Protein AF-A0A6J8F3Q8-F1 (afdb_monomer_lite)

pLDDT: mean 89.49, std 11.8, range [34.0, 97.38]

InterPro domains:
  IPR006149 EB domain [PF01683] (35-77)

Foldseek 3Di:
DEFFDFDDFQVVYDPQWTQDPRTTAHPAQWHDPPPDTDGADEFFAFADFQSSHHDQFTQDPRTTAHPLQFHCPVPDTDGADEFQDFADAQRRHRPQWGCDPRGTHHDLQWADPVPHTDGADEFQDFDDAQRSHPAQFTQDPRTGHHDPQWDDPPHHTDHDPDDDPPPDD

Sequence (169 aa):
MTANDTCTNSNECGVKLLCGEGVCQCPDNLFWNGNNCILKKNAGHSCKSSIECAENLKCRESSCQCPESDYWDNSKCSTRKSINDACIREGDCEPTLYCARNVCQCASSDYWTGLTCSTKKNENSFCNSSLECRATLQCRNNRCACCEQDFWNGILCDKSKDCVDRNKG

Secondary structure (DSSP, 8-state):
--TT-B-SSTTSSPTT-EEETTEEEPPTTEEE-SSSEEEPBPTT-B-SSGGGB-TT-EEETTEEE--TTEEE-SSSEEEPB-TT-B-SSGGGB-TT-EEETTEEE--TTEEE-SSSEEEPBPTT-B-SSGGGB-TT-EEETTEEEPPTT-EE-SSSEEPPS--------

Radius of gyration: 27.42 Å; chains: 1; bounding box: 57×29×80 Å

Organism: Mytilus coruscus (NCBI:txid42192)

Structure (mmCIF, N/CA/C/O backbone):
data_AF-A0A6J8F3Q8-F1
#
_entry.id   AF-A0A6J8F3Q8-F1
#
loop_
_atom_site.group_PDB
_atom_site.id
_atom_site.type_symbol
_atom_site.label_atom_id
_atom_site.label_alt_id
_atom_site.label_comp_id
_atom_site.label_asym_id
_atom_site.label_entity_id
_atom_site.label_seq_id
_atom_site.pdbx_PDB_ins_code
_atom_site.Cartn_x
_atom_site.Cartn_y
_atom_site.Cartn_z
_atom_site.occupancy
_atom_site.B_iso_or_equiv
_atom_site.auth_seq_id
_atom_site.auth_comp_id
_atom_site.auth_asym_id
_atom_site.auth_atom_id
_atom_site.pdbx_PDB_model_num
ATOM 1 N N . MET A 1 1 ? -25.855 7.680 35.696 1.00 84.56 1 MET A N 1
ATOM 2 C CA . MET A 1 1 ? -24.849 8.352 34.853 1.00 84.56 1 MET A CA 1
ATOM 3 C C . MET A 1 1 ? -24.995 7.887 33.414 1.00 84.56 1 MET A C 1
ATOM 5 O O . MET A 1 1 ? -25.408 6.752 33.186 1.00 84.56 1 MET A O 1
ATOM 9 N N . THR A 1 2 ? -24.731 8.765 32.457 1.00 88.12 2 THR A N 1
ATOM 10 C CA . THR A 1 2 ? -24.707 8.476 31.019 1.00 88.12 2 THR A CA 1
ATOM 11 C C . THR A 1 2 ? -23.288 8.191 30.533 1.00 88.12 2 THR A C 1
ATOM 13 O O . THR A 1 2 ? -22.338 8.206 31.312 1.00 88.12 2 THR A O 1
ATOM 16 N N . ALA A 1 3 ? -23.138 7.879 29.246 1.00 88.31 3 ALA A N 1
ATOM 17 C CA . ALA A 1 3 ? -21.817 7.736 28.650 1.00 88.31 3 ALA A CA 1
ATOM 18 C C . ALA A 1 3 ? -21.007 9.039 28.797 1.00 88.31 3 ALA A C 1
ATOM 20 O O . ALA A 1 3 ? -21.559 10.126 28.634 1.00 88.31 3 ALA A O 1
ATOM 21 N N . ASN A 1 4 ? -19.703 8.902 29.045 1.00 90.50 4 ASN A N 1
ATOM 22 C CA . ASN A 1 4 ? -18.715 9.954 29.321 1.00 90.50 4 ASN A CA 1
ATOM 23 C C . ASN A 1 4 ? -18.821 10.657 30.686 1.00 90.50 4 ASN A C 1
ATOM 25 O O . ASN A 1 4 ? -17.994 11.523 30.971 1.00 90.50 4 ASN A O 1
ATOM 29 N N . ASP A 1 5 ? -19.770 10.284 31.546 1.00 93.56 5 ASP A N 1
ATOM 30 C CA . ASP A 1 5 ? -19.775 10.748 32.936 1.00 93.56 5 ASP A CA 1
ATOM 31 C C . ASP A 1 5 ? -18.594 10.125 33.699 1.00 93.56 5 ASP A C 1
ATOM 33 O O . ASP A 1 5 ? -18.258 8.957 33.487 1.00 93.56 5 ASP A O 1
ATOM 37 N N . THR A 1 6 ? -17.977 10.883 34.607 1.00 96.00 6 THR A N 1
ATOM 38 C CA . THR A 1 6 ? -16.929 10.370 35.501 1.00 96.00 6 THR A CA 1
ATOM 39 C C . THR A 1 6 ? -17.492 9.300 36.435 1.00 96.00 6 THR A C 1
ATOM 41 O O . THR A 1 6 ? -18.577 9.471 36.988 1.00 96.00 6 THR A O 1
ATOM 44 N N . CYS A 1 7 ? -16.737 8.227 36.653 1.00 96.00 7 CYS A N 1
ATOM 45 C CA . CYS A 1 7 ? -17.116 7.126 37.534 1.00 96.00 7 CYS A CA 1
ATOM 46 C C . CYS A 1 7 ? -15.906 6.559 38.282 1.00 96.00 7 CYS A C 1
ATOM 48 O O . CYS A 1 7 ? -14.759 6.704 37.855 1.00 96.00 7 CYS A O 1
ATOM 50 N N . THR A 1 8 ? -16.175 5.863 39.385 1.00 95.31 8 THR A N 1
ATOM 51 C CA . THR A 1 8 ? -15.167 5.058 40.100 1.00 95.31 8 THR A CA 1
ATOM 52 C C . THR A 1 8 ? -15.429 3.558 40.009 1.00 95.31 8 THR A C 1
ATOM 54 O O . THR A 1 8 ? -14.506 2.755 40.141 1.00 95.31 8 THR A O 1
ATOM 57 N N . ASN A 1 9 ? -16.678 3.164 39.751 1.00 93.31 9 ASN A N 1
ATOM 58 C CA . ASN A 1 9 ? -17.079 1.776 39.555 1.00 93.31 9 ASN A CA 1
ATOM 59 C C . ASN A 1 9 ? -18.211 1.666 38.521 1.00 93.31 9 ASN A C 1
ATOM 61 O O . ASN A 1 9 ? -18.949 2.617 38.271 1.00 93.31 9 ASN A O 1
ATOM 65 N N . SER A 1 10 ? -18.376 0.482 37.927 1.00 91.06 10 SER A N 1
ATOM 66 C CA . SER A 1 10 ? -19.381 0.251 36.877 1.00 91.06 10 SER A CA 1
ATOM 67 C C . SER A 1 10 ? -20.833 0.292 37.364 1.00 91.06 10 SER A C 1
ATOM 69 O O . SER A 1 10 ? -21.727 0.416 36.534 1.00 91.06 10 SER A O 1
ATOM 71 N N . ASN A 1 11 ? -21.092 0.210 38.675 1.00 91.94 11 ASN A N 1
ATOM 72 C CA . ASN A 1 11 ? -22.455 0.254 39.219 1.00 91.94 11 ASN A CA 1
ATOM 73 C C . ASN A 1 11 ? -23.039 1.678 39.208 1.00 91.94 11 ASN A C 1
ATOM 75 O O . ASN A 1 11 ? -24.254 1.844 39.278 1.00 91.94 11 ASN A O 1
ATOM 79 N N . GLU A 1 12 ? -22.185 2.701 39.118 1.00 93.06 12 GLU A N 1
ATOM 80 C CA . GLU A 1 12 ? -22.578 4.109 38.963 1.00 93.06 12 GLU A CA 1
ATOM 81 C C . GLU A 1 12 ? -23.080 4.421 37.540 1.00 93.06 12 GLU A C 1
ATOM 83 O O . GLU A 1 12 ? -23.889 5.336 37.322 1.00 93.06 12 GLU A O 1
ATOM 88 N N . CYS A 1 13 ? -22.613 3.639 36.565 1.00 92.50 13 CYS A N 1
ATOM 89 C CA . CYS A 1 13 ? -22.916 3.815 35.157 1.00 92.50 13 CYS A CA 1
ATOM 90 C C . CYS A 1 13 ? -24.320 3.317 34.796 1.00 92.50 13 CYS A C 1
ATOM 92 O O . CYS A 1 13 ? -24.870 2.395 35.396 1.00 92.50 13 CYS A O 1
ATOM 94 N N . GLY A 1 14 ? -24.922 3.949 33.786 1.00 87.81 14 GLY A N 1
ATOM 95 C CA . GLY A 1 14 ? -26.208 3.526 33.243 1.00 87.81 14 GLY A CA 1
ATOM 96 C C . GLY A 1 14 ? -26.176 2.096 32.694 1.00 87.81 14 GLY A C 1
ATOM 97 O O . GLY A 1 14 ? -25.125 1.521 32.420 1.00 87.81 14 GLY A O 1
ATOM 98 N N . VAL A 1 15 ? -27.358 1.514 32.502 1.00 84.38 15 VAL A N 1
ATOM 99 C CA . VAL A 1 15 ? -27.522 0.139 32.012 1.00 84.38 15 VAL A CA 1
ATOM 100 C C . VAL A 1 15 ? -26.734 -0.077 30.708 1.00 84.38 15 VAL A C 1
ATOM 102 O O . VAL A 1 15 ? -26.894 0.686 29.759 1.00 84.38 15 VAL A O 1
ATOM 105 N N . LYS A 1 16 ? -25.927 -1.151 30.654 1.00 86.38 16 LYS A N 1
ATOM 106 C CA . LYS A 1 16 ? -25.023 -1.523 29.538 1.00 86.38 16 LYS A CA 1
ATOM 107 C C . LYS A 1 16 ? -23.793 -0.620 29.343 1.00 86.38 16 LYS A C 1
ATOM 109 O O . LYS A 1 16 ? -23.153 -0.716 28.299 1.00 86.38 16 LYS A O 1
ATOM 114 N N . LEU A 1 17 ? -23.442 0.207 30.325 1.00 93.38 17 LEU A N 1
ATOM 115 C CA . LEU A 1 17 ? -22.163 0.916 30.385 1.00 93.38 17 LEU A CA 1
ATOM 116 C C . LEU A 1 17 ? -21.258 0.286 31.451 1.00 93.38 17 LEU A C 1
ATOM 118 O O . LEU A 1 17 ? -21.734 -0.321 32.408 1.00 93.38 17 LEU A O 1
ATOM 122 N N . LEU A 1 18 ? -19.950 0.436 31.274 1.00 95.00 18 LEU A N 1
ATOM 123 C CA . LEU A 1 18 ? -18.913 0.006 32.205 1.00 95.00 18 LEU A CA 1
ATOM 124 C C . LEU A 1 18 ? -18.043 1.207 32.564 1.00 95.00 18 LEU A C 1
ATOM 126 O O . LEU A 1 18 ? -17.806 2.074 31.725 1.00 95.00 18 LEU A O 1
ATOM 130 N N . CYS A 1 19 ? -17.550 1.248 33.797 1.00 94.75 19 CYS A N 1
ATOM 131 C CA . CYS A 1 19 ? -16.567 2.245 34.186 1.00 94.75 19 CYS A CA 1
ATOM 132 C C . CYS A 1 19 ? -15.186 1.798 33.706 1.00 94.75 19 CYS A C 1
ATOM 134 O O . CYS A 1 19 ? -14.675 0.775 34.165 1.00 94.75 19 CYS A O 1
ATOM 136 N N . GLY A 1 20 ? -14.584 2.545 32.786 1.00 91.69 20 GLY A N 1
ATOM 137 C CA . GLY A 1 20 ? -13.213 2.309 32.345 1.00 91.69 20 GLY A CA 1
ATOM 138 C C . GLY A 1 20 ? -12.490 3.628 32.125 1.00 91.69 20 GLY A C 1
ATOM 139 O O . GLY A 1 20 ? -13.097 4.616 31.732 1.00 91.69 20 GLY A O 1
ATOM 140 N N . GLU A 1 21 ? -11.206 3.662 32.482 1.00 91.50 21 GLU A N 1
ATOM 141 C CA . GLU A 1 21 ? -10.395 4.892 32.483 1.00 91.50 21 GLU A CA 1
ATOM 142 C C . GLU A 1 21 ? -11.030 6.057 33.278 1.00 91.50 21 GLU A C 1
ATOM 144 O O . GLU A 1 21 ? -10.781 7.227 33.008 1.00 91.50 21 GLU A O 1
ATOM 149 N N . GLY A 1 22 ? -11.854 5.740 34.287 1.00 93.88 22 GLY A N 1
ATOM 150 C CA . GLY A 1 22 ? -12.538 6.728 35.129 1.00 93.88 22 GLY A CA 1
ATOM 151 C C . GLY A 1 22 ? -13.780 7.366 34.500 1.00 93.88 22 GLY A C 1
ATOM 152 O O . GLY A 1 22 ? -14.306 8.332 35.054 1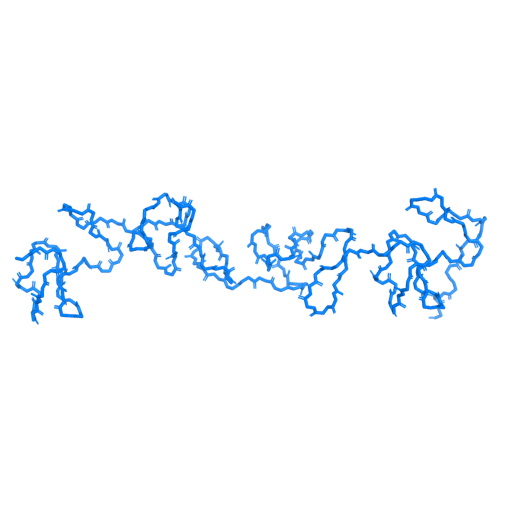.00 93.88 22 GLY A O 1
ATOM 153 N N . VAL A 1 23 ? -14.266 6.848 33.367 1.00 94.75 23 VAL A N 1
ATOM 154 C CA . VAL A 1 23 ? -15.490 7.318 32.702 1.00 94.75 23 VAL A CA 1
ATOM 155 C C . VAL A 1 23 ? -16.419 6.166 32.318 1.00 94.75 23 VAL A C 1
ATOM 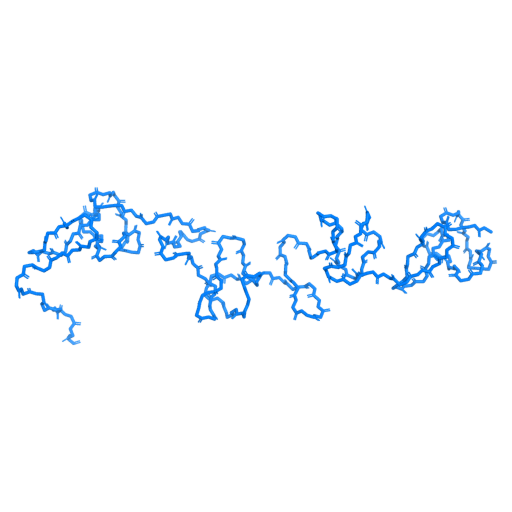157 O O . VAL A 1 23 ? -15.990 5.048 32.025 1.00 94.75 23 VAL A O 1
ATOM 160 N N . CYS A 1 24 ? -17.725 6.426 32.325 1.00 95.00 24 CYS A N 1
ATOM 161 C CA . CYS A 1 24 ? -18.724 5.464 31.879 1.00 95.00 24 CYS A CA 1
ATOM 162 C C . CYS A 1 24 ? -18.665 5.323 30.357 1.00 95.00 24 CYS A C 1
ATOM 164 O O . CYS A 1 24 ? -18.989 6.256 29.623 1.00 95.00 24 CYS A O 1
ATOM 166 N N . GLN A 1 25 ? -18.308 4.143 29.870 1.00 93.69 25 GLN A N 1
ATOM 167 C CA . GLN A 1 25 ? -18.154 3.860 28.448 1.00 93.69 25 GLN A CA 1
ATOM 168 C C . GLN A 1 25 ? -18.840 2.557 28.050 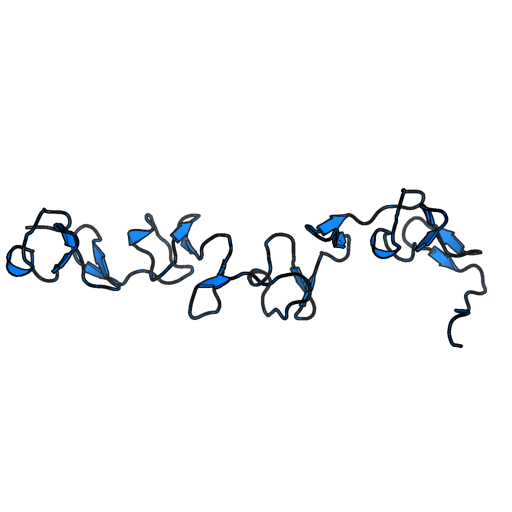1.00 93.69 25 GLN A C 1
ATOM 170 O O . GLN A 1 25 ? -19.211 1.730 28.884 1.00 93.69 25 GLN A O 1
ATOM 175 N N . CYS A 1 26 ? -19.060 2.385 26.750 1.00 94.06 26 CYS A N 1
ATOM 176 C CA . CYS A 1 26 ? -19.581 1.126 26.243 1.00 94.06 26 CYS A CA 1
ATOM 177 C C . CYS A 1 26 ? -18.550 0.000 26.430 1.00 94.06 26 CYS A C 1
ATOM 179 O O . CYS A 1 26 ? -17.351 0.272 26.363 1.00 94.06 26 CYS A O 1
ATOM 181 N N . PRO A 1 27 ? -19.000 -1.253 26.627 1.00 91.69 27 PRO A N 1
ATOM 182 C CA . PRO A 1 27 ? -18.120 -2.414 26.596 1.00 91.69 27 PRO A CA 1
ATOM 183 C C . PRO A 1 27 ? -17.327 -2.509 25.289 1.00 91.69 27 PRO A C 1
ATOM 185 O O . PRO A 1 27 ? -17.696 -1.905 24.276 1.00 91.69 27 PRO A O 1
ATOM 188 N N . ASP A 1 28 ? -16.281 -3.333 25.297 1.00 87.44 28 ASP A N 1
ATOM 189 C CA . ASP A 1 28 ? -15.463 -3.593 24.114 1.00 87.44 28 ASP A CA 1
ATOM 190 C C . ASP A 1 28 ? -16.322 -4.000 22.907 1.00 87.44 28 ASP A C 1
ATOM 192 O O . ASP A 1 28 ? -17.378 -4.625 23.033 1.00 87.44 28 ASP A O 1
ATOM 196 N N . ASN A 1 29 ? -15.876 -3.611 21.711 1.00 88.88 29 ASN A N 1
ATOM 197 C CA . ASN A 1 29 ? -16.593 -3.777 20.438 1.00 88.88 29 ASN A CA 1
ATOM 198 C C . ASN A 1 29 ? -17.915 -3.003 20.283 1.00 88.88 29 ASN A C 1
ATOM 200 O O . ASN A 1 29 ? -18.529 -3.063 19.214 1.00 88.88 29 ASN A O 1
ATOM 204 N N . LEU A 1 30 ? -18.326 -2.213 21.279 1.00 93.50 30 LEU A N 1
ATOM 205 C CA . LEU A 1 30 ? -19.470 -1.307 21.192 1.00 93.50 30 LEU A CA 1
ATOM 206 C C . LEU A 1 30 ? -19.021 0.162 21.236 1.00 93.50 30 LEU A C 1
ATOM 208 O O . LEU A 1 30 ? -17.959 0.500 21.755 1.00 93.50 30 LEU A O 1
ATOM 212 N N . PHE A 1 31 ? -19.844 1.056 20.698 1.00 93.00 31 PHE A N 1
ATOM 213 C CA . PHE A 1 31 ? -19.684 2.500 20.831 1.00 93.00 31 PHE A CA 1
ATOM 214 C C . PHE A 1 31 ? -21.016 3.165 21.172 1.00 93.00 31 PHE A C 1
ATOM 216 O O . PHE A 1 31 ? -22.093 2.650 20.860 1.00 93.00 31 PHE A O 1
ATOM 223 N N . TRP A 1 32 ? -20.939 4.327 21.814 1.00 92.62 32 TRP A N 1
ATOM 224 C CA . TRP A 1 32 ? -22.112 5.110 22.178 1.00 92.62 32 TRP A CA 1
ATOM 225 C C . TRP A 1 32 ? -22.602 5.935 20.986 1.00 92.62 32 TRP A C 1
ATOM 227 O O . TRP A 1 32 ? -21.878 6.796 20.489 1.00 92.62 32 TRP A O 1
ATOM 237 N N . ASN A 1 33 ? -23.841 5.713 20.540 1.00 90.44 33 ASN A N 1
ATOM 238 C CA . ASN A 1 33 ? -24.423 6.468 19.423 1.00 90.44 33 ASN A CA 1
ATOM 239 C C . ASN A 1 33 ? -25.239 7.706 19.844 1.00 90.44 33 ASN A C 1
ATOM 241 O O . ASN A 1 33 ? -25.917 8.295 19.004 1.00 90.44 33 ASN A O 1
ATOM 245 N N . GLY A 1 34 ? -25.222 8.067 21.130 1.00 88.56 34 GLY A N 1
ATOM 246 C CA . GLY A 1 34 ? -26.076 9.110 21.707 1.00 88.56 34 GLY A CA 1
ATOM 247 C C . GLY A 1 34 ? -27.285 8.576 22.480 1.00 88.56 34 GLY A C 1
ATOM 248 O O . GLY A 1 34 ? -27.843 9.313 23.284 1.00 88.56 34 GLY A O 1
ATOM 249 N N . ASN A 1 35 ? -27.668 7.311 22.273 1.00 89.69 35 ASN A N 1
ATOM 250 C CA . ASN A 1 35 ? -28.828 6.696 22.926 1.00 89.69 35 ASN A CA 1
ATOM 251 C C . ASN A 1 35 ? -28.509 5.330 23.554 1.00 89.69 35 ASN A C 1
ATOM 253 O O . ASN A 1 35 ? -28.925 5.047 24.671 1.00 89.69 35 ASN A O 1
ATOM 257 N N . ASN A 1 36 ? -27.761 4.476 22.845 1.00 91.12 36 ASN A N 1
ATOM 258 C CA . ASN A 1 36 ? -27.382 3.148 23.324 1.00 91.12 36 ASN A CA 1
ATOM 259 C C . ASN A 1 36 ? -25.963 2.777 22.871 1.00 91.12 36 ASN A C 1
ATOM 261 O O . ASN A 1 36 ? -25.442 3.315 21.890 1.00 91.12 36 ASN A O 1
ATOM 265 N N . CYS A 1 37 ? -25.381 1.776 23.531 1.00 93.75 37 CYS A N 1
ATOM 266 C CA . CYS A 1 37 ? -24.203 1.080 23.027 1.00 93.75 37 CYS A CA 1
ATOM 267 C C . CYS A 1 37 ? -24.579 0.182 21.845 1.00 93.75 37 CYS A C 1
ATOM 269 O O . CYS A 1 37 ? -25.417 -0.713 21.984 1.00 93.75 37 CYS A O 1
ATOM 271 N N . ILE A 1 38 ? -23.962 0.419 20.689 1.00 93.88 38 ILE A N 1
ATOM 272 C CA . ILE A 1 38 ? -24.169 -0.352 19.457 1.00 93.88 38 ILE A CA 1
ATOM 273 C C . ILE A 1 38 ? -22.837 -0.850 18.901 1.00 93.88 38 ILE A C 1
ATOM 275 O O . ILE A 1 38 ? -21.788 -0.319 19.248 1.00 93.88 38 ILE A O 1
ATOM 279 N N . LEU A 1 39 ? -22.873 -1.877 18.050 1.00 95.31 39 LEU A N 1
ATOM 280 C CA . LEU A 1 39 ? -21.664 -2.492 17.495 1.00 95.31 39 LEU A CA 1
ATOM 281 C C . LEU A 1 39 ? -20.813 -1.486 16.724 1.00 95.31 39 LEU A C 1
ATOM 283 O O . LEU A 1 39 ? -21.323 -0.736 15.889 1.00 95.31 39 LEU A O 1
ATOM 287 N N . LYS A 1 40 ? -19.504 -1.526 16.984 1.00 95.56 40 LYS A N 1
ATOM 288 C CA . LYS A 1 40 ? -18.507 -0.844 16.165 1.00 95.56 40 LYS A CA 1
ATOM 289 C C . LYS A 1 40 ? -18.559 -1.367 14.728 1.00 95.56 40 LYS A C 1
ATOM 291 O O . LYS A 1 40 ? -18.869 -2.524 14.452 1.00 95.56 40 LYS A O 1
ATOM 296 N N . LYS A 1 41 ? -18.289 -0.467 13.799 1.00 95.44 41 LYS A N 1
ATOM 297 C CA . LYS A 1 41 ? -18.428 -0.629 12.359 1.00 95.44 41 LYS A CA 1
ATOM 298 C C . LYS A 1 41 ? -17.159 -1.226 11.768 1.00 95.44 41 LYS A C 1
ATOM 300 O O . LYS A 1 41 ? -16.055 -0.811 12.110 1.00 95.44 41 LYS A O 1
ATOM 305 N N . ASN A 1 42 ? -17.333 -2.192 10.875 1.00 94.31 42 ASN A N 1
ATOM 306 C CA . ASN A 1 42 ? -16.227 -2.886 10.225 1.00 94.31 42 ASN A CA 1
ATOM 307 C C . ASN A 1 42 ? -15.633 -2.056 9.068 1.00 94.31 42 ASN A C 1
ATOM 309 O O . ASN A 1 42 ? -16.169 -1.002 8.712 1.00 94.31 42 ASN A O 1
ATOM 313 N N . ALA A 1 43 ? -14.531 -2.525 8.483 1.00 94.44 43 ALA A N 1
ATOM 314 C CA . ALA A 1 43 ? -13.871 -1.881 7.356 1.00 94.44 43 ALA A CA 1
ATOM 315 C C . ALA A 1 43 ? -14.849 -1.629 6.190 1.00 94.44 43 ALA A C 1
ATOM 317 O O . ALA A 1 43 ? -15.671 -2.478 5.851 1.00 94.44 43 ALA A O 1
ATOM 318 N N . GLY A 1 44 ? -14.777 -0.438 5.594 1.00 93.81 44 GLY A N 1
ATOM 319 C CA . GLY A 1 44 ? -15.643 0.006 4.497 1.00 93.81 44 GLY A CA 1
ATOM 320 C C . GLY A 1 44 ? -17.016 0.545 4.918 1.00 93.81 44 GLY A C 1
ATOM 321 O O . GLY A 1 44 ? -17.685 1.186 4.112 1.00 93.81 44 GLY A O 1
ATOM 322 N N . HIS A 1 45 ? -17.451 0.356 6.168 1.00 96.31 45 HIS A N 1
ATOM 323 C CA . HIS A 1 45 ? -18.720 0.923 6.639 1.00 96.31 45 HIS A CA 1
ATOM 324 C C . HIS A 1 45 ? -18.614 2.428 6.897 1.00 96.31 45 HIS A C 1
ATOM 326 O O . HIS A 1 45 ? -17.598 2.916 7.393 1.00 96.31 45 HIS A O 1
ATOM 332 N N . SER A 1 46 ? -19.696 3.163 6.629 1.00 97.00 46 SER A N 1
ATOM 333 C CA . SER A 1 46 ? -19.724 4.616 6.809 1.00 97.00 46 SER A CA 1
ATOM 334 C C . SER A 1 46 ? -19.638 5.035 8.276 1.00 97.00 46 SER A C 1
ATOM 336 O O . SER A 1 46 ? -20.350 4.492 9.121 1.00 97.00 46 SER A O 1
ATOM 338 N N . CYS A 1 47 ? -18.858 6.064 8.585 1.00 96.69 47 CYS A N 1
ATOM 339 C CA . CYS A 1 47 ? -18.638 6.575 9.941 1.00 96.69 47 CYS A CA 1
ATOM 340 C C . CYS A 1 47 ? -18.580 8.110 9.957 1.00 96.69 47 CYS A C 1
ATOM 342 O O . CYS A 1 47 ? -18.349 8.745 8.927 1.00 96.69 47 CYS A O 1
ATOM 344 N N . LYS A 1 48 ? -18.782 8.708 11.137 1.00 95.56 48 LYS A N 1
ATOM 345 C CA . LYS A 1 48 ? -18.552 10.141 11.394 1.00 95.56 48 LYS A CA 1
ATOM 346 C C . LYS A 1 48 ? -17.351 10.368 12.310 1.00 95.56 48 LYS A C 1
ATOM 348 O O . LYS A 1 48 ? -16.704 11.405 12.221 1.00 95.56 48 LYS A O 1
ATOM 353 N N . SER A 1 49 ? -17.052 9.409 13.183 1.00 94.06 49 SER A N 1
ATOM 354 C CA . SER A 1 49 ? -15.913 9.443 14.101 1.00 94.06 49 SER A CA 1
ATOM 355 C C . SER A 1 49 ? -15.208 8.091 14.180 1.00 94.06 49 SER A C 1
ATOM 357 O O . SER A 1 49 ? -15.817 7.040 13.991 1.00 94.06 49 SER A O 1
ATOM 359 N N . SER A 1 50 ? -13.910 8.111 14.501 1.00 93.88 50 SER A N 1
ATOM 360 C CA . SER A 1 50 ? -13.101 6.892 14.656 1.00 93.88 50 SER A CA 1
ATOM 361 C C . SER A 1 50 ? -13.551 6.009 15.823 1.00 93.88 50 SER A C 1
ATOM 363 O O . SER A 1 50 ? -13.266 4.819 15.804 1.00 93.88 50 SER A O 1
ATOM 365 N N . ILE A 1 51 ? -14.279 6.550 16.809 1.00 91.88 51 ILE A N 1
ATOM 366 C CA . ILE A 1 51 ? -14.850 5.746 17.905 1.00 91.88 51 ILE A CA 1
ATOM 367 C C . ILE A 1 51 ? -15.901 4.743 17.409 1.00 91.88 51 ILE A C 1
ATOM 369 O O . ILE A 1 51 ? -16.134 3.719 18.047 1.00 91.88 51 ILE A O 1
ATOM 373 N N . GLU A 1 52 ? -16.521 5.029 16.261 1.00 95.19 52 GLU A N 1
ATOM 374 C CA . GLU A 1 52 ? -17.513 4.152 15.648 1.00 95.19 52 GLU A CA 1
ATOM 375 C C . GLU A 1 52 ? -16.877 2.937 14.985 1.00 95.19 52 GLU A C 1
ATOM 377 O O . GLU A 1 52 ? -17.594 1.990 14.697 1.00 95.19 52 GLU A O 1
ATOM 382 N N . CYS A 1 53 ? -15.575 2.961 14.695 1.00 95.94 53 CYS A N 1
ATOM 383 C CA . CYS A 1 53 ? -14.902 1.926 13.925 1.00 95.94 53 CYS A CA 1
ATOM 384 C C . CYS A 1 53 ? -14.339 0.826 14.826 1.00 95.94 53 CYS A C 1
ATOM 386 O O . CYS A 1 53 ? -13.879 1.085 15.939 1.00 95.94 53 CYS A O 1
ATOM 388 N N . ALA A 1 54 ? -14.400 -0.412 14.339 1.00 93.81 54 ALA A N 1
ATOM 389 C CA . ALA A 1 54 ? -13.847 -1.574 15.018 1.00 93.81 54 ALA A CA 1
ATOM 390 C C . ALA A 1 54 ? -12.312 -1.514 15.064 1.00 93.81 54 ALA A C 1
ATOM 392 O O . ALA A 1 54 ? -11.687 -0.690 14.405 1.00 93.81 54 ALA A O 1
ATOM 393 N N . GLU A 1 55 ? -11.731 -2.370 15.896 1.00 85.44 55 GLU A N 1
ATOM 394 C CA . GLU A 1 55 ? -10.300 -2.527 16.179 1.00 85.44 55 GLU A CA 1
ATOM 395 C C . GLU A 1 55 ? -9.332 -1.997 15.104 1.00 85.44 55 GLU A C 1
ATOM 397 O O . GLU A 1 55 ? -9.354 -2.419 13.949 1.00 85.44 55 GLU A O 1
ATOM 402 N N . ASN A 1 56 ? -8.448 -1.081 15.517 1.00 88.56 56 ASN A N 1
ATOM 403 C CA . ASN A 1 56 ? -7.394 -0.446 14.711 1.00 88.56 56 ASN A CA 1
ATOM 404 C C . ASN A 1 56 ? -7.844 0.305 13.445 1.00 88.56 56 ASN A C 1
ATOM 406 O O . ASN A 1 56 ? -7.016 0.958 12.811 1.00 88.56 56 ASN A O 1
ATOM 410 N N . LEU A 1 57 ? -9.136 0.318 13.115 1.00 95.31 57 LEU A N 1
ATOM 411 C CA . LEU A 1 57 ? -9.680 1.150 12.049 1.00 95.31 57 LEU A CA 1
ATOM 412 C C . LEU A 1 57 ? -9.839 2.600 12.523 1.00 95.31 57 LEU A C 1
ATOM 414 O O . LEU A 1 57 ? -10.063 2.902 13.700 1.00 95.31 57 LEU A O 1
ATOM 418 N N . LYS A 1 58 ? -9.754 3.524 11.572 1.00 95.06 58 LYS A N 1
ATOM 419 C CA . LYS A 1 58 ? -10.006 4.953 11.754 1.00 95.06 58 LYS A CA 1
ATOM 420 C C . LYS A 1 58 ? -11.070 5.404 10.773 1.00 95.06 58 LYS A C 1
ATOM 422 O O . LYS A 1 58 ? -11.152 4.903 9.655 1.00 95.06 58 LYS A O 1
ATOM 427 N N . CYS A 1 59 ? -11.868 6.377 11.189 1.00 96.12 59 CYS A N 1
ATOM 428 C CA . CYS A 1 59 ? -12.820 6.996 10.288 1.00 96.12 59 CYS A CA 1
ATOM 429 C C . CYS A 1 59 ? -12.081 7.954 9.353 1.00 96.12 59 CYS A C 1
ATOM 431 O O . CYS A 1 59 ? -11.601 8.999 9.795 1.00 96.12 59 CYS A O 1
ATOM 433 N N . ARG A 1 60 ? -11.960 7.576 8.081 1.00 94.31 60 ARG A N 1
ATOM 434 C CA . ARG A 1 60 ? -11.280 8.327 7.022 1.00 94.31 60 ARG A CA 1
ATOM 435 C C . ARG A 1 60 ? -12.217 8.418 5.829 1.00 94.31 60 ARG A C 1
ATOM 437 O O . ARG A 1 60 ? -12.852 7.431 5.472 1.00 94.31 60 ARG A O 1
ATOM 444 N N . GLU A 1 61 ? -12.365 9.614 5.267 1.00 94.12 61 GLU A N 1
ATOM 445 C CA . GLU A 1 61 ? -13.262 9.839 4.119 1.00 94.12 61 GLU A CA 1
ATOM 446 C C . GLU A 1 61 ? -14.679 9.283 4.365 1.00 94.12 61 GLU A C 1
ATOM 448 O O . GLU A 1 61 ? -15.280 8.618 3.526 1.00 94.12 61 GLU A O 1
ATOM 453 N N . SER A 1 62 ? -15.190 9.492 5.583 1.00 96.00 62 SER A N 1
ATOM 454 C CA . SER A 1 62 ? -16.500 8.999 6.029 1.00 96.00 62 SER A CA 1
ATOM 455 C C . SER A 1 62 ? -16.676 7.474 6.005 1.00 96.00 62 SER A C 1
ATOM 457 O O . SER A 1 62 ? -17.811 7.002 6.045 1.00 96.00 62 SER A O 1
ATOM 459 N N . SER A 1 63 ? -15.593 6.693 6.001 1.00 96.62 63 SER A N 1
ATOM 460 C CA . SER A 1 63 ? -15.620 5.229 6.100 1.00 96.62 63 SER A CA 1
ATOM 461 C C . SER A 1 63 ? -14.560 4.695 7.069 1.00 96.62 63 SER A C 1
ATOM 463 O O . SER A 1 63 ? -13.525 5.317 7.299 1.00 96.62 63 SER A O 1
ATOM 465 N N . CYS A 1 64 ? -14.831 3.556 7.702 1.00 96.94 64 CYS A N 1
ATOM 466 C CA . CYS A 1 64 ? -13.859 2.904 8.571 1.00 96.94 64 CYS A CA 1
ATOM 467 C C . CYS A 1 64 ? -12.776 2.249 7.713 1.00 96.94 64 CYS A C 1
ATOM 469 O O . CYS A 1 64 ? -13.058 1.323 6.955 1.00 96.94 64 CYS A O 1
ATOM 471 N N . GLN A 1 65 ? -11.544 2.729 7.827 1.00 95.56 65 GLN A N 1
ATOM 472 C CA . GLN A 1 65 ? -10.407 2.277 7.031 1.00 95.56 65 GLN A CA 1
ATOM 473 C C . GLN A 1 65 ? -9.209 1.989 7.930 1.00 95.56 65 GLN A C 1
ATOM 475 O O . GLN A 1 65 ? -9.116 2.502 9.048 1.00 95.56 65 GLN A O 1
ATOM 480 N N . CYS A 1 66 ? -8.274 1.185 7.435 1.00 94.56 66 CYS A N 1
ATOM 481 C CA . CYS A 1 66 ? -7.002 0.997 8.117 1.00 94.56 66 CYS A CA 1
ATOM 482 C C . CYS A 1 66 ? -6.186 2.300 8.168 1.00 94.56 66 CYS A C 1
ATOM 484 O O . CYS A 1 66 ? -6.431 3.228 7.387 1.00 94.56 66 CYS A O 1
ATOM 486 N N . PRO A 1 67 ? -5.221 2.399 9.097 1.00 91.81 67 PRO A N 1
ATOM 487 C CA . PRO A 1 67 ? -4.201 3.437 9.052 1.00 91.81 67 PRO A CA 1
ATOM 488 C C . PRO A 1 67 ? -3.489 3.459 7.693 1.00 91.81 67 PRO A C 1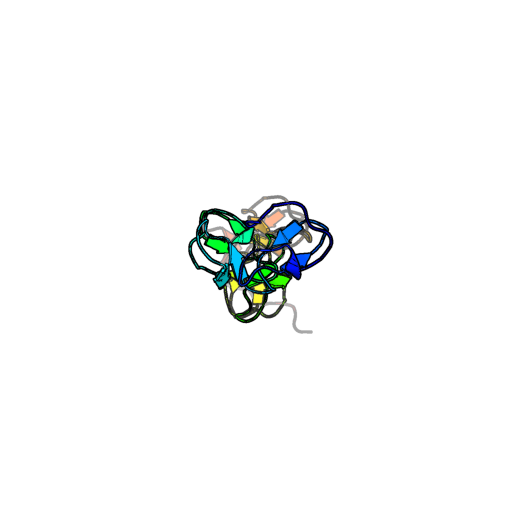
ATOM 490 O O . PRO A 1 67 ? -3.498 2.479 6.958 1.00 91.81 67 PRO A O 1
ATOM 493 N N . GLU A 1 68 ? -2.850 4.579 7.362 1.00 87.88 68 GLU A N 1
ATOM 494 C CA . GLU A 1 68 ? -2.243 4.791 6.039 1.00 87.88 68 GLU A CA 1
ATOM 495 C C . GLU A 1 68 ? -1.176 3.750 5.683 1.00 87.88 68 GLU A C 1
ATOM 497 O O . GLU A 1 68 ? -1.109 3.298 4.542 1.00 87.88 68 GLU A O 1
ATOM 502 N N . SER A 1 69 ? -0.391 3.334 6.678 1.00 90.12 69 SER A N 1
ATOM 503 C CA . SER A 1 69 ? 0.658 2.317 6.558 1.00 90.12 69 SER A CA 1
ATOM 504 C C . SER A 1 69 ? 0.130 0.905 6.313 1.00 90.12 69 SER A C 1
ATOM 506 O O . SER A 1 69 ? 0.914 0.005 6.015 1.00 90.12 69 SER A O 1
ATOM 508 N N . ASP A 1 70 ? -1.179 0.701 6.448 1.00 94.44 70 ASP A N 1
ATOM 509 C CA . ASP A 1 70 ? -1.796 -0.611 6.528 1.00 94.44 70 ASP A CA 1
ATOM 510 C C . ASP A 1 70 ? -2.879 -0.777 5.453 1.00 94.44 70 ASP A C 1
ATOM 512 O O . ASP A 1 70 ? -3.408 0.178 4.871 1.00 94.44 70 ASP A O 1
ATOM 516 N N . TYR A 1 71 ? -3.232 -2.030 5.201 1.00 92.81 71 TYR A N 1
ATOM 517 C CA . TYR A 1 71 ? -4.338 -2.438 4.350 1.00 92.81 71 TYR A CA 1
ATOM 518 C C . TYR A 1 71 ? -5.231 -3.437 5.084 1.00 92.81 71 TYR A C 1
ATOM 520 O O . TYR A 1 71 ? -4.822 -4.087 6.047 1.00 92.81 71 TYR A O 1
ATOM 528 N N . TRP A 1 72 ? -6.476 -3.553 4.628 1.00 92.50 72 TRP A N 1
ATOM 529 C CA . TRP A 1 72 ? -7.422 -4.516 5.178 1.00 92.50 72 TRP A CA 1
ATOM 530 C C . TRP A 1 72 ? -7.230 -5.893 4.532 1.00 92.50 72 TRP A C 1
ATOM 532 O O . TRP A 1 72 ? -7.500 -6.068 3.342 1.00 92.50 72 TRP A O 1
ATOM 542 N N . ASP A 1 73 ? -6.822 -6.891 5.320 1.00 90.50 73 ASP A N 1
ATOM 543 C CA . ASP A 1 73 ? -6.565 -8.257 4.834 1.00 90.50 73 ASP A CA 1
ATOM 544 C C . ASP A 1 73 ? -7.804 -9.182 4.838 1.00 90.50 73 ASP A C 1
ATOM 546 O O . ASP A 1 73 ? -7.695 -10.376 4.560 1.00 90.50 73 ASP A O 1
ATOM 550 N N . ASN A 1 74 ? -8.999 -8.618 5.060 1.00 88.69 74 ASN A N 1
ATOM 551 C CA . ASN A 1 74 ? -10.298 -9.265 5.352 1.00 88.69 74 ASN A CA 1
ATOM 552 C C . ASN A 1 74 ? -10.539 -9.648 6.811 1.00 88.69 74 ASN A C 1
ATOM 554 O O . ASN A 1 74 ? -11.648 -10.075 7.130 1.00 88.69 74 ASN A O 1
ATOM 558 N N . SER A 1 75 ? -9.546 -9.512 7.682 1.00 90.12 75 SER A N 1
ATOM 559 C CA . SER A 1 75 ? -9.683 -9.836 9.102 1.00 90.12 75 SER A CA 1
ATOM 560 C C . SER A 1 75 ? -9.173 -8.729 10.015 1.00 90.12 75 SER A C 1
ATOM 562 O O . SER A 1 75 ? -9.776 -8.474 11.054 1.00 90.12 75 SER A O 1
ATOM 564 N N . LYS A 1 76 ? -8.092 -8.055 9.622 1.00 92.06 76 LYS A N 1
ATOM 565 C CA . LYS A 1 76 ? -7.436 -7.004 10.394 1.00 92.06 76 LYS A CA 1
ATOM 566 C C . LYS A 1 76 ? -6.715 -6.019 9.477 1.00 92.06 76 LYS A C 1
ATOM 568 O O . LYS A 1 76 ? -6.536 -6.255 8.279 1.00 92.06 76 LYS A O 1
ATOM 573 N N . CYS A 1 77 ? -6.269 -4.921 10.075 1.00 94.19 77 CYS A N 1
ATOM 574 C CA . CYS A 1 77 ? -5.265 -4.069 9.458 1.00 94.19 77 CYS A CA 1
ATOM 575 C C . CYS A 1 77 ? -3.901 -4.750 9.538 1.00 94.19 77 CYS A C 1
ATOM 577 O O . CYS A 1 77 ? -3.450 -5.133 10.619 1.00 94.19 77 CYS A O 1
ATOM 579 N N . SER A 1 78 ? -3.289 -4.919 8.374 1.00 93.94 78 SER A N 1
ATOM 580 C CA . SER A 1 78 ? -1.974 -5.517 8.194 1.00 93.94 78 SER A CA 1
ATOM 581 C C . SER A 1 78 ? -1.083 -4.525 7.460 1.00 93.94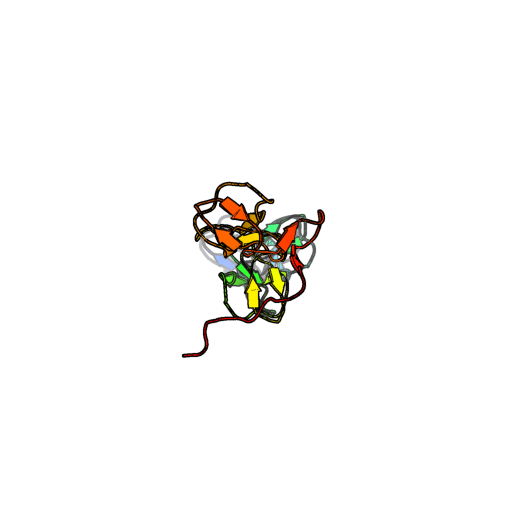 78 SER A C 1
ATOM 583 O O . SER A 1 78 ? -1.559 -3.779 6.608 1.00 93.94 78 SER A O 1
ATOM 585 N N . THR A 1 79 ? 0.206 -4.500 7.785 1.00 95.25 79 THR A N 1
ATOM 586 C CA . THR A 1 79 ? 1.164 -3.578 7.161 1.00 95.25 79 THR A CA 1
ATOM 587 C C . THR A 1 79 ? 1.200 -3.774 5.651 1.00 95.25 79 THR A C 1
ATOM 589 O O . THR A 1 79 ? 1.205 -4.912 5.175 1.00 95.25 79 THR A O 1
ATOM 592 N N . ARG A 1 80 ? 1.215 -2.667 4.903 1.00 95.25 80 ARG A N 1
ATOM 593 C CA . ARG A 1 80 ? 1.341 -2.685 3.443 1.00 95.25 80 ARG A CA 1
ATOM 594 C C . ARG A 1 80 ? 2.604 -3.416 2.998 1.00 95.25 80 ARG A C 1
ATOM 596 O O . ARG A 1 80 ? 3.629 -3.398 3.671 1.00 95.25 80 ARG A O 1
ATOM 603 N N . LYS A 1 81 ? 2.492 -4.070 1.850 1.00 95.81 81 LYS A N 1
ATOM 604 C CA . LYS A 1 81 ? 3.523 -4.916 1.257 1.00 95.81 81 LYS A CA 1
ATOM 605 C C . LYS A 1 81 ? 4.507 -4.083 0.440 1.00 95.81 81 LYS A C 1
ATOM 607 O O . LYS A 1 81 ? 4.091 -3.215 -0.333 1.00 95.81 81 LYS A O 1
ATOM 612 N N . SER A 1 82 ? 5.794 -4.362 0.606 1.00 95.44 82 SER A N 1
ATOM 613 C CA . SER A 1 82 ? 6.878 -3.636 -0.054 1.00 95.44 82 SER A CA 1
ATOM 614 C C . SER A 1 82 ? 7.137 -4.172 -1.465 1.00 95.44 82 SER A C 1
ATOM 616 O O . SER A 1 82 ? 6.502 -5.117 -1.936 1.00 95.44 82 SER A O 1
ATOM 618 N N . ILE A 1 83 ? 8.079 -3.549 -2.175 1.00 96.00 83 ILE A N 1
ATOM 619 C CA . ILE A 1 83 ? 8.500 -3.977 -3.512 1.00 96.00 83 ILE A CA 1
ATOM 620 C C . ILE A 1 83 ? 8.853 -5.476 -3.538 1.00 96.00 83 ILE A C 1
ATOM 622 O O . ILE A 1 83 ? 9.574 -5.973 -2.679 1.00 96.00 83 ILE A O 1
ATOM 626 N N . ASN A 1 84 ? 8.381 -6.186 -4.563 1.00 95.75 84 ASN A N 1
ATOM 627 C CA . ASN A 1 84 ? 8.548 -7.628 -4.786 1.00 95.75 84 ASN A CA 1
ATOM 628 C C . ASN A 1 84 ? 7.804 -8.568 -3.817 1.00 95.75 84 ASN A C 1
ATOM 630 O O . ASN A 1 84 ? 7.875 -9.785 -4.001 1.00 95.75 84 ASN A O 1
ATOM 634 N N . ASP A 1 85 ? 7.049 -8.051 -2.846 1.00 97.12 85 ASP A N 1
ATOM 635 C CA . ASP A 1 85 ? 6.207 -8.890 -1.993 1.00 97.12 85 ASP A CA 1
ATOM 636 C C . ASP A 1 85 ? 4.975 -9.412 -2.742 1.00 97.12 85 ASP A C 1
ATOM 638 O O . ASP A 1 85 ? 4.416 -8.755 -3.625 1.00 97.12 85 ASP A O 1
ATOM 642 N N . ALA A 1 86 ? 4.509 -10.600 -2.352 1.00 96.75 86 ALA A N 1
ATOM 643 C CA . ALA A 1 86 ? 3.341 -11.231 -2.952 1.00 96.75 86 ALA A CA 1
ATOM 644 C C . ALA A 1 86 ? 2.040 -10.513 -2.562 1.00 96.75 86 ALA A C 1
ATOM 646 O O . ALA A 1 86 ? 1.688 -10.436 -1.384 1.00 96.75 86 ALA A O 1
ATOM 647 N N . CYS A 1 87 ? 1.261 -10.067 -3.539 1.00 96.38 87 CYS A N 1
ATOM 648 C CA . CYS A 1 87 ? 0.022 -9.319 -3.333 1.00 96.38 87 CYS A CA 1
ATOM 649 C C . CYS A 1 87 ? -1.175 -9.998 -4.007 1.00 96.38 87 CYS A C 1
ATOM 651 O O . CYS A 1 87 ? -1.011 -10.809 -4.917 1.00 96.38 87 CYS A O 1
ATOM 653 N N . ILE A 1 88 ? -2.384 -9.675 -3.542 1.00 94.00 88 ILE A N 1
ATOM 654 C CA . ILE A 1 88 ? -3.640 -10.192 -4.111 1.00 94.00 88 ILE A CA 1
ATOM 655 C C . ILE A 1 88 ? -4.493 -9.048 -4.667 1.00 94.00 88 ILE A C 1
ATOM 657 O O . ILE A 1 88 ? -5.208 -9.230 -5.651 1.00 94.00 88 ILE A O 1
ATOM 661 N N . ARG A 1 89 ? -4.441 -7.869 -4.037 1.00 90.50 89 ARG A N 1
ATOM 662 C CA . ARG A 1 89 ? -5.263 -6.706 -4.394 1.00 90.50 89 ARG A CA 1
ATOM 663 C C . ARG A 1 89 ? -4.400 -5.462 -4.514 1.00 90.50 89 ARG A C 1
ATOM 665 O O . ARG A 1 89 ? -3.384 -5.352 -3.838 1.00 90.50 89 ARG A O 1
ATOM 672 N N . GLU A 1 90 ? -4.861 -4.496 -5.304 1.00 84.81 90 GLU A N 1
ATOM 673 C CA . GLU A 1 90 ? -4.183 -3.201 -5.483 1.00 84.81 90 GLU A CA 1
ATOM 674 C C . GLU A 1 90 ? -3.907 -2.485 -4.154 1.00 84.81 90 GLU A C 1
ATOM 676 O O . GLU A 1 90 ? -2.866 -1.867 -3.976 1.00 84.81 90 GLU A O 1
ATOM 681 N N . GLY A 1 91 ? -4.808 -2.627 -3.180 1.00 87.94 91 GLY A N 1
ATOM 682 C CA . GLY A 1 91 ? -4.662 -2.006 -1.867 1.00 87.94 91 GLY A CA 1
ATOM 683 C C . GLY A 1 91 ? -3.643 -2.665 -0.936 1.00 87.94 91 GLY A C 1
ATOM 684 O O . GLY A 1 91 ? -3.401 -2.091 0.121 1.00 87.94 91 GLY A O 1
ATOM 685 N N . ASP A 1 92 ? -3.069 -3.823 -1.280 1.00 94.50 92 ASP A N 1
ATOM 686 C CA . ASP A 1 92 ? -2.127 -4.549 -0.416 1.00 94.50 92 ASP A CA 1
ATOM 687 C C . ASP A 1 92 ? -0.756 -3.864 -0.339 1.00 94.50 92 ASP A C 1
ATOM 689 O O . ASP A 1 92 ? -0.069 -3.968 0.675 1.00 94.50 92 ASP A O 1
ATOM 693 N N . CYS A 1 93 ? -0.333 -3.219 -1.425 1.00 95.88 93 CYS A N 1
ATOM 694 C CA . CYS A 1 93 ? 1.016 -2.687 -1.573 1.00 95.88 93 CYS A CA 1
ATOM 695 C C . CYS A 1 93 ? 1.163 -1.297 -0.940 1.00 95.88 93 CYS A C 1
ATOM 697 O O . CYS A 1 93 ? 0.178 -0.621 -0.621 1.00 95.88 93 CYS A O 1
ATOM 699 N N . GLU A 1 94 ? 2.406 -0.856 -0.747 1.00 94.50 94 GLU A N 1
ATOM 700 C CA . GLU A 1 94 ? 2.699 0.541 -0.411 1.00 94.50 94 GLU A CA 1
ATOM 701 C C . GLU A 1 94 ? 2.094 1.504 -1.453 1.00 94.50 94 GLU A C 1
ATOM 703 O O . GLU A 1 94 ? 1.984 1.132 -2.619 1.00 94.50 94 GLU A O 1
ATOM 708 N N . PRO A 1 95 ? 1.716 2.746 -1.085 1.00 88.75 95 PRO A N 1
ATOM 709 C CA . PRO A 1 95 ? 0.932 3.633 -1.957 1.00 88.75 95 PRO A CA 1
ATOM 710 C C . PRO A 1 95 ? 1.545 3.962 -3.330 1.00 88.75 95 PRO A C 1
ATOM 712 O O . PRO A 1 95 ? 0.834 4.403 -4.227 1.00 88.75 95 PRO A O 1
ATOM 715 N N . THR A 1 96 ? 2.858 3.789 -3.501 1.00 89.50 96 THR A N 1
ATOM 716 C CA . THR A 1 96 ? 3.574 4.034 -4.767 1.00 89.50 96 THR A CA 1
ATOM 717 C C . THR A 1 96 ? 3.691 2.786 -5.647 1.00 89.50 96 THR A C 1
ATOM 719 O O . THR A 1 96 ? 4.189 2.868 -6.770 1.00 89.50 96 THR A O 1
ATOM 722 N N . LEU A 1 97 ? 3.239 1.635 -5.147 1.00 94.94 97 LEU A N 1
ATOM 723 C CA . LEU A 1 97 ? 3.324 0.329 -5.782 1.00 94.94 97 LEU A CA 1
ATOM 724 C C . LEU A 1 97 ? 1.937 -0.159 -6.203 1.00 94.94 97 LEU A C 1
ATOM 726 O O . LEU A 1 97 ? 0.924 0.153 -5.584 1.00 94.94 97 LEU A O 1
ATOM 730 N N . TYR A 1 98 ? 1.923 -0.990 -7.237 1.00 94.75 98 TYR A N 1
ATOM 731 C CA . TYR A 1 98 ? 0.732 -1.626 -7.781 1.00 94.75 98 TYR A CA 1
ATOM 732 C C . TYR A 1 98 ? 0.826 -3.128 -7.604 1.00 94.75 98 TYR A C 1
ATOM 734 O O . TYR A 1 98 ? 1.908 -3.718 -7.730 1.00 94.75 98 TYR A O 1
ATOM 742 N N . CYS A 1 99 ? -0.319 -3.760 -7.371 1.00 96.00 99 CYS A N 1
ATOM 743 C CA . CYS A 1 99 ? -0.371 -5.207 -7.311 1.00 96.00 99 CYS A CA 1
ATOM 744 C C . CYS A 1 99 ? -0.537 -5.789 -8.713 1.00 96.00 99 CYS A C 1
ATOM 746 O O . CYS A 1 99 ? -1.645 -6.037 -9.184 1.00 96.00 99 CYS A O 1
ATOM 748 N N . ALA A 1 100 ? 0.578 -6.053 -9.388 1.00 94.12 100 ALA A N 1
ATOM 749 C CA . ALA A 1 100 ? 0.558 -6.570 -10.748 1.00 94.12 100 ALA A CA 1
ATOM 750 C C . ALA A 1 100 ? 1.225 -7.944 -10.812 1.00 94.12 100 ALA A C 1
ATOM 752 O O . ALA A 1 100 ? 2.340 -8.137 -10.337 1.00 94.12 100 ALA A O 1
ATOM 753 N N . ARG A 1 101 ? 0.548 -8.913 -11.442 1.00 93.38 101 ARG A N 1
ATOM 754 C CA . ARG A 1 101 ? 1.006 -10.315 -11.538 1.00 93.38 101 ARG A CA 1
ATOM 755 C C . ARG A 1 101 ? 1.270 -10.959 -10.167 1.00 93.38 101 ARG A C 1
ATOM 757 O O . ARG A 1 101 ? 2.184 -11.765 -10.035 1.00 93.38 101 ARG A O 1
ATOM 764 N N . ASN A 1 102 ? 0.440 -10.624 -9.179 1.00 96.31 102 ASN A N 1
ATOM 765 C CA . ASN A 1 102 ? 0.543 -11.074 -7.786 1.00 96.31 102 ASN A CA 1
ATOM 766 C C . ASN A 1 102 ? 1.812 -10.611 -7.059 1.00 96.31 102 ASN A C 1
ATOM 768 O O . ASN A 1 102 ? 2.206 -11.227 -6.070 1.00 96.31 102 ASN A O 1
ATOM 772 N N . VAL A 1 103 ? 2.455 -9.540 -7.531 1.00 96.88 103 VAL A N 1
ATOM 773 C CA . VAL A 1 103 ? 3.628 -8.958 -6.878 1.00 96.88 103 VAL A CA 1
ATOM 774 C C . VAL A 1 103 ? 3.502 -7.438 -6.823 1.00 96.88 103 VAL A C 1
ATOM 776 O O . VAL A 1 103 ? 3.057 -6.815 -7.789 1.00 96.88 103 VAL A O 1
ATOM 779 N N . CYS A 1 104 ? 3.899 -6.838 -5.704 1.00 97.38 104 CYS A N 1
ATOM 780 C CA . CYS A 1 104 ? 3.989 -5.390 -5.578 1.00 97.38 104 CYS A CA 1
ATOM 781 C C . CYS A 1 104 ? 5.139 -4.862 -6.434 1.00 97.38 104 CYS A C 1
ATOM 783 O O . CYS A 1 104 ? 6.303 -5.203 -6.219 1.00 97.38 104 CYS A O 1
ATOM 785 N N . GLN A 1 105 ? 4.820 -4.030 -7.419 1.00 96.38 105 GLN A N 1
ATOM 786 C CA . GLN A 1 105 ? 5.796 -3.466 -8.347 1.00 96.38 105 GLN A CA 1
ATOM 787 C C . GLN A 1 105 ? 5.393 -2.068 -8.808 1.00 96.38 105 GLN A C 1
ATOM 789 O O . GLN A 1 105 ? 4.236 -1.670 -8.698 1.00 96.38 105 GLN A O 1
ATOM 794 N N . CYS A 1 106 ? 6.350 -1.315 -9.344 1.00 95.81 106 CYS A N 1
ATOM 795 C CA . CYS A 1 106 ? 6.046 -0.049 -9.999 1.00 95.81 106 CYS A CA 1
ATOM 796 C C . CYS A 1 106 ? 5.130 -0.254 -11.212 1.00 95.81 106 CYS A C 1
ATOM 798 O O . CYS A 1 106 ? 5.119 -1.324 -11.830 1.00 95.81 106 CYS A O 1
ATOM 800 N N . ALA A 1 107 ? 4.412 0.803 -11.600 1.00 92.94 107 ALA A N 1
ATOM 801 C CA . ALA A 1 107 ? 3.717 0.832 -12.880 1.00 92.94 107 ALA A CA 1
ATOM 802 C C . ALA A 1 107 ? 4.688 0.510 -14.030 1.00 92.94 107 ALA A C 1
ATOM 804 O O . ALA A 1 107 ? 5.890 0.766 -13.948 1.00 92.94 107 ALA A O 1
ATOM 805 N N . SER A 1 108 ? 4.183 -0.019 -15.147 1.00 89.50 108 SER A N 1
ATOM 806 C CA . SER A 1 108 ? 5.035 -0.439 -16.273 1.00 89.50 108 SER A CA 1
ATOM 807 C C . SER A 1 108 ? 5.891 0.695 -16.860 1.00 89.50 108 SER A C 1
ATOM 809 O O . SER A 1 108 ? 6.969 0.437 -17.410 1.00 89.50 108 SER A O 1
ATOM 811 N N . SER A 1 109 ? 5.416 1.940 -16.741 1.00 92.06 109 SER A N 1
ATOM 812 C CA . SER A 1 109 ? 6.103 3.170 -17.152 1.00 92.06 109 SER A CA 1
ATOM 813 C C . SER A 1 109 ? 7.213 3.614 -16.204 1.00 92.06 109 SER A C 1
ATOM 815 O O . SER A 1 109 ? 7.968 4.513 -16.560 1.00 92.06 109 SER A O 1
ATOM 817 N N . ASP A 1 110 ? 7.331 2.993 -15.034 1.00 95.44 110 ASP A N 1
ATOM 818 C CA . ASP A 1 110 ? 8.152 3.467 -13.929 1.00 95.44 110 ASP A CA 1
ATOM 819 C C . ASP A 1 110 ? 9.188 2.409 -13.526 1.00 95.44 110 ASP A C 1
ATOM 821 O O . ASP A 1 110 ? 9.136 1.246 -13.941 1.00 95.44 110 ASP A O 1
ATOM 825 N N . TYR A 1 111 ? 10.169 2.824 -12.733 1.00 94.25 111 TYR A N 1
ATOM 826 C CA . TYR A 1 111 ? 11.222 1.979 -12.191 1.00 94.25 111 TYR A CA 1
ATOM 827 C C . TYR A 1 111 ? 11.443 2.272 -10.709 1.00 94.25 111 TYR A C 1
ATOM 829 O O . TYR A 1 111 ? 11.208 3.381 -10.229 1.00 94.25 111 TYR A O 1
ATOM 837 N N . TRP A 1 112 ? 11.920 1.265 -9.982 1.00 94.38 112 TRP A N 1
ATOM 838 C CA . TRP A 1 112 ? 12.206 1.390 -8.561 1.00 94.38 112 TRP A CA 1
ATOM 839 C C . TRP A 1 112 ? 13.545 2.094 -8.325 1.00 94.38 112 TRP A C 1
ATOM 841 O O . TRP A 1 112 ? 14.579 1.662 -8.833 1.00 94.38 112 TRP A O 1
ATOM 851 N N . THR A 1 113 ? 13.537 3.160 -7.525 1.00 92.56 113 THR A N 1
ATOM 852 C CA . THR A 1 113 ? 14.749 3.921 -7.158 1.00 92.56 113 THR A CA 1
ATOM 853 C C . THR A 1 113 ? 15.457 3.400 -5.906 1.00 92.56 113 THR A C 1
ATOM 855 O O . THR A 1 113 ? 16.512 3.916 -5.551 1.00 92.56 113 THR A O 1
ATOM 858 N N . GLY A 1 114 ? 14.882 2.414 -5.212 1.00 89.44 114 GLY A N 1
ATOM 859 C CA . GLY A 1 114 ? 15.286 2.030 -3.854 1.00 89.44 114 GLY A CA 1
ATOM 860 C C . GLY A 1 114 ? 14.361 2.588 -2.769 1.00 89.44 114 GLY A C 1
ATOM 861 O O . GLY A 1 114 ? 14.303 2.017 -1.687 1.00 89.44 114 GLY A O 1
ATOM 862 N N . LEU A 1 115 ? 13.624 3.663 -3.073 1.00 89.44 115 LEU A N 1
ATOM 863 C CA . LEU A 1 115 ? 12.714 4.332 -2.136 1.00 89.44 115 LEU A CA 1
ATOM 864 C C . LEU A 1 115 ? 11.308 4.539 -2.710 1.00 89.44 115 LEU A C 1
ATOM 866 O O . LEU A 1 115 ? 10.321 4.426 -1.995 1.00 89.44 115 LEU A O 1
ATOM 870 N N . THR A 1 116 ? 11.216 4.888 -3.993 1.00 92.94 116 THR A N 1
ATOM 871 C CA . THR A 1 116 ? 9.942 5.148 -4.673 1.00 92.94 116 THR A CA 1
ATOM 872 C C . THR A 1 116 ? 9.995 4.741 -6.144 1.00 92.94 116 THR A C 1
ATOM 874 O O . THR A 1 116 ? 11.079 4.530 -6.707 1.00 92.94 116 THR A O 1
ATOM 877 N N . CYS A 1 117 ? 8.830 4.659 -6.776 1.00 95.44 117 CYS A N 1
ATOM 878 C CA . CYS A 1 117 ? 8.709 4.519 -8.218 1.00 95.44 117 CYS A CA 1
ATOM 879 C C . CYS A 1 117 ? 8.912 5.870 -8.904 1.00 95.44 117 CYS A C 1
ATOM 881 O O . CYS A 1 117 ? 8.288 6.867 -8.545 1.00 95.44 117 CYS A O 1
ATOM 883 N N . SER A 1 118 ? 9.788 5.885 -9.904 1.00 95.31 118 SER A N 1
ATOM 884 C CA . SER A 1 118 ? 10.071 7.053 -10.736 1.00 95.31 118 SER A CA 1
ATOM 885 C C . SER A 1 118 ? 9.833 6.722 -12.198 1.00 95.31 118 SER A C 1
ATOM 887 O O . SER A 1 118 ? 10.100 5.608 -12.639 1.00 95.31 118 SER A O 1
ATOM 889 N N . THR A 1 119 ? 9.372 7.697 -12.976 1.00 96.44 119 THR A N 1
ATOM 890 C CA . THR A 1 119 ? 9.100 7.498 -14.401 1.00 96.44 119 THR A CA 1
ATOM 891 C C . THR A 1 119 ? 10.360 7.119 -15.169 1.00 96.44 119 THR A C 1
ATOM 893 O O . THR A 1 119 ? 11.417 7.741 -15.019 1.00 96.44 119 THR A O 1
ATOM 896 N N . LYS A 1 120 ? 10.243 6.104 -16.030 1.00 96.12 120 LYS A N 1
ATOM 897 C CA . LYS A 1 120 ? 11.316 5.698 -16.934 1.00 96.12 120 LYS A CA 1
ATOM 898 C C . LYS A 1 120 ? 11.653 6.817 -17.911 1.00 96.12 120 LYS A C 1
ATOM 900 O O . LYS A 1 120 ? 10.800 7.529 -18.437 1.00 96.12 120 LYS A O 1
ATOM 905 N N . LYS A 1 121 ? 12.939 6.939 -18.174 1.00 95.88 121 LYS A N 1
ATOM 906 C CA . LYS A 1 121 ? 13.575 8.013 -18.912 1.00 95.88 121 LYS A CA 1
ATOM 907 C C . LYS A 1 121 ? 13.533 7.756 -20.413 1.00 95.88 121 LYS A C 1
ATOM 909 O O . LYS A 1 121 ? 13.601 6.616 -20.881 1.00 95.88 121 LYS A O 1
ATOM 914 N N . ASN A 1 122 ? 13.423 8.849 -21.161 1.00 95.00 122 ASN A N 1
ATOM 915 C CA . ASN A 1 122 ? 13.398 8.846 -22.619 1.00 95.00 122 ASN A CA 1
ATOM 916 C C . ASN A 1 122 ? 14.794 8.606 -23.205 1.00 95.00 122 ASN A C 1
ATOM 918 O O . ASN A 1 122 ? 15.801 8.678 -22.500 1.00 95.00 122 ASN A O 1
ATOM 922 N N . GLU A 1 123 ? 14.847 8.397 -24.519 1.00 93.94 123 GLU A N 1
ATOM 923 C CA . GLU A 1 123 ? 16.098 8.362 -25.274 1.00 93.94 123 GLU A CA 1
ATOM 924 C C . GLU A 1 123 ? 16.980 9.585 -24.954 1.00 93.94 123 GLU A C 1
ATOM 926 O O . GLU A 1 123 ? 16.488 10.684 -24.687 1.00 93.94 123 GLU A O 1
ATOM 931 N N . ASN A 1 124 ? 18.295 9.377 -24.938 1.00 93.25 124 ASN A N 1
ATOM 932 C CA . ASN A 1 124 ? 19.347 10.342 -24.624 1.00 93.25 124 ASN A CA 1
ATOM 933 C C . ASN A 1 124 ? 19.339 10.905 -23.197 1.00 93.25 124 ASN A C 1
ATOM 935 O O . ASN A 1 124 ? 20.252 11.653 -22.840 1.00 93.25 124 ASN A O 1
ATOM 939 N N . SER A 1 125 ? 18.381 10.529 -22.351 1.00 96.62 125 SER A N 1
ATOM 940 C CA . SER A 1 125 ? 18.367 10.924 -20.940 1.00 96.62 125 SER A CA 1
ATOM 941 C C . SER A 1 125 ? 19.494 10.246 -20.168 1.00 96.62 125 SER A C 1
ATOM 943 O O . SER A 1 125 ? 19.824 9.096 -20.450 1.00 96.62 125 SER A O 1
ATOM 945 N N . PHE A 1 126 ? 20.053 10.932 -19.169 1.00 97.12 126 PHE A N 1
ATOM 946 C CA . PHE A 1 126 ? 21.091 10.354 -18.319 1.00 97.12 126 PHE A CA 1
ATOM 947 C C . PHE A 1 126 ? 20.560 9.193 -17.477 1.00 97.12 126 PHE A C 1
ATOM 949 O O . PHE A 1 126 ? 19.493 9.308 -16.870 1.00 97.12 126 PHE A O 1
ATOM 956 N N . CYS A 1 127 ? 21.325 8.114 -17.380 1.00 95.75 127 CYS A N 1
ATOM 957 C CA . CYS A 1 127 ? 20.970 6.916 -16.622 1.00 95.75 127 CYS A CA 1
ATOM 958 C C . CYS A 1 127 ? 22.206 6.310 -15.952 1.00 95.75 127 CYS A C 1
ATOM 960 O O . CYS A 1 127 ? 23.326 6.513 -16.421 1.00 95.75 127 CYS A O 1
ATOM 962 N N . ASN A 1 128 ? 21.977 5.535 -14.891 1.00 95.19 128 ASN A N 1
ATOM 963 C CA . ASN A 1 128 ? 22.985 4.685 -14.254 1.00 95.19 128 ASN A CA 1
ATOM 964 C C . ASN A 1 128 ? 22.673 3.189 -14.445 1.00 95.19 128 ASN A C 1
ATOM 966 O O . ASN A 1 128 ? 23.567 2.352 -14.370 1.00 95.19 128 ASN A O 1
ATOM 970 N N . SER A 1 129 ? 21.408 2.846 -14.700 1.00 93.81 129 SER A N 1
ATOM 971 C CA . SER A 1 129 ? 20.936 1.485 -14.961 1.00 93.81 129 SER A CA 1
ATOM 972 C C . SER A 1 129 ? 19.926 1.450 -16.105 1.00 93.81 129 SER A C 1
ATOM 974 O O . SER A 1 129 ? 19.137 2.378 -16.286 1.00 93.81 129 SER A O 1
ATOM 976 N N . SER A 1 130 ? 19.901 0.348 -16.861 1.00 92.06 130 SER A N 1
ATOM 977 C CA . SER A 1 130 ? 18.912 0.122 -17.926 1.00 92.06 130 SER A CA 1
ATOM 978 C C . SER A 1 130 ? 17.476 0.045 -17.405 1.00 92.06 130 SER A C 1
ATOM 980 O O . SER A 1 130 ? 16.551 0.302 -18.166 1.00 92.06 130 SER A O 1
ATOM 982 N N . LEU A 1 131 ? 17.270 -0.246 -16.112 1.00 93.06 131 LEU A N 1
ATOM 983 C CA . LEU A 1 131 ? 15.939 -0.202 -15.492 1.00 93.06 131 LEU A CA 1
ATOM 984 C C . LEU A 1 131 ? 15.315 1.196 -15.551 1.00 93.06 131 LEU A C 1
ATOM 986 O O . LEU A 1 131 ? 14.094 1.319 -15.595 1.00 93.06 131 LEU A O 1
ATOM 990 N N . GLU A 1 132 ? 16.149 2.237 -15.575 1.00 96.00 132 GLU A N 1
ATOM 991 C CA . GLU A 1 132 ? 15.708 3.627 -15.640 1.00 96.00 132 GLU A CA 1
ATOM 992 C C . GLU A 1 132 ? 15.191 4.011 -17.023 1.00 96.00 132 GLU A C 1
ATOM 994 O O . GLU A 1 132 ? 14.582 5.062 -17.153 1.00 96.00 132 GLU A O 1
ATOM 999 N N . CYS A 1 133 ? 15.451 3.217 -18.061 1.00 94.44 133 CYS A N 1
ATOM 1000 C CA . CYS A 1 133 ? 15.145 3.567 -19.440 1.00 94.44 133 CYS A CA 1
ATOM 1001 C C . CYS A 1 133 ? 13.803 2.974 -19.882 1.00 94.44 133 CYS A C 1
ATOM 1003 O O . CYS A 1 133 ? 13.419 1.871 -19.490 1.00 94.44 133 CYS A O 1
ATOM 1005 N N . ARG A 1 134 ? 13.049 3.724 -20.694 1.00 94.00 134 ARG A N 1
ATOM 1006 C CA . ARG A 1 134 ? 11.741 3.268 -21.184 1.00 94.00 134 ARG A CA 1
ATOM 1007 C C . ARG A 1 134 ? 11.869 2.246 -22.315 1.00 94.00 134 ARG A C 1
ATOM 1009 O O . ARG A 1 134 ? 12.833 2.264 -23.076 1.00 94.00 134 ARG A O 1
ATOM 1016 N N . ALA A 1 135 ? 10.821 1.442 -22.492 1.00 87.69 135 ALA A N 1
ATOM 1017 C CA . ALA A 1 135 ? 10.701 0.480 -23.586 1.00 87.69 135 ALA A CA 1
ATOM 1018 C C . ALA A 1 135 ? 11.926 -0.453 -23.679 1.00 87.69 135 ALA A C 1
ATOM 1020 O O . ALA A 1 135 ? 12.289 -1.086 -22.692 1.00 87.69 135 ALA A O 1
ATOM 1021 N N . THR A 1 136 ? 12.535 -0.554 -24.859 1.00 87.81 136 THR A N 1
ATOM 1022 C CA . THR A 1 136 ? 13.704 -1.397 -25.147 1.00 87.81 136 THR A CA 1
ATOM 1023 C C . THR A 1 136 ? 15.032 -0.636 -25.056 1.00 87.81 136 THR A C 1
ATOM 1025 O O . THR A 1 136 ? 16.062 -1.174 -25.457 1.00 87.81 136 THR A O 1
ATOM 1028 N N . LEU A 1 137 ? 15.031 0.615 -24.577 1.00 90.88 137 LEU A N 1
ATOM 1029 C CA . LEU A 1 137 ? 16.261 1.389 -24.391 1.00 90.88 137 LEU A CA 1
ATOM 1030 C C . LEU A 1 137 ? 17.115 0.762 -23.286 1.00 90.88 137 LEU A C 1
ATOM 1032 O O . LEU A 1 137 ? 16.606 0.307 -22.262 1.00 90.88 137 LEU A O 1
ATOM 1036 N N . GLN A 1 138 ? 18.429 0.804 -23.467 1.00 92.38 138 GLN A N 1
ATOM 1037 C CA . GLN A 1 138 ? 19.402 0.366 -22.475 1.00 92.38 138 GLN A CA 1
ATOM 1038 C C . GLN A 1 138 ? 20.241 1.549 -22.011 1.00 92.38 138 GLN A C 1
ATOM 1040 O O . GLN A 1 138 ? 20.448 2.511 -22.752 1.00 92.38 138 GLN A O 1
ATOM 1045 N N . CYS A 1 139 ? 20.755 1.476 -20.786 1.00 93.50 139 CYS A N 1
ATOM 1046 C CA . CYS A 1 139 ? 21.676 2.487 -20.306 1.00 93.50 139 CYS A CA 1
ATOM 1047 C C . CYS A 1 139 ? 23.072 2.238 -20.876 1.00 93.50 139 CYS A C 1
ATOM 1049 O O . CYS A 1 139 ? 23.758 1.293 -20.489 1.00 93.50 139 CYS A O 1
ATOM 1051 N N . ARG A 1 140 ? 23.487 3.080 -21.823 1.00 91.50 140 ARG A N 1
ATOM 1052 C CA . ARG A 1 140 ? 24.748 2.953 -22.557 1.00 91.50 140 ARG A CA 1
ATOM 1053 C C . ARG A 1 140 ? 25.468 4.290 -22.552 1.00 91.50 140 ARG A C 1
ATOM 1055 O O . ARG A 1 140 ? 24.879 5.313 -22.883 1.00 91.50 140 ARG A O 1
ATOM 1062 N N . ASN A 1 141 ? 26.740 4.298 -22.159 1.00 91.81 141 ASN A N 1
ATOM 1063 C CA . ASN A 1 141 ? 27.521 5.534 -22.011 1.00 91.81 141 ASN A CA 1
ATOM 1064 C C . ASN A 1 141 ? 26.785 6.593 -21.163 1.00 91.81 141 ASN A C 1
ATOM 1066 O O . ASN A 1 141 ? 26.729 7.769 -21.521 1.00 91.81 141 ASN A O 1
ATOM 1070 N N . ASN A 1 142 ? 26.178 6.149 -20.055 1.00 95.12 142 ASN A N 1
ATOM 1071 C CA . ASN A 1 142 ? 25.352 6.957 -19.151 1.00 95.12 142 ASN A CA 1
ATOM 1072 C C . ASN A 1 142 ? 24.139 7.627 -19.811 1.00 95.12 142 ASN A C 1
ATOM 1074 O O . ASN A 1 142 ? 23.628 8.612 -19.278 1.00 95.12 142 ASN A O 1
ATOM 1078 N N . ARG A 1 143 ? 23.667 7.129 -20.960 1.00 95.75 143 ARG A N 1
ATOM 1079 C CA . ARG A 1 143 ? 22.453 7.607 -21.628 1.00 95.75 143 ARG A CA 1
ATOM 1080 C C . ARG A 1 143 ? 21.541 6.459 -22.038 1.00 95.75 143 ARG A C 1
ATOM 1082 O O . ARG A 1 143 ? 22.007 5.404 -22.455 1.00 95.75 143 ARG A O 1
ATOM 1089 N N . CYS A 1 144 ? 20.234 6.670 -21.943 1.00 95.12 144 CYS A N 1
ATOM 1090 C CA . CYS A 1 144 ? 19.259 5.727 -22.475 1.00 95.12 144 CYS A CA 1
ATOM 1091 C C . CYS A 1 144 ? 19.332 5.738 -24.001 1.00 95.12 144 CYS A C 1
ATOM 1093 O O . CYS A 1 144 ? 18.990 6.737 -24.628 1.00 95.12 144 CYS A O 1
ATOM 1095 N N . ALA A 1 145 ? 19.782 4.644 -24.595 1.00 92.62 145 ALA A N 1
ATOM 1096 C CA . ALA A 1 145 ? 19.978 4.532 -26.032 1.00 92.62 145 ALA A CA 1
ATOM 1097 C C . ALA A 1 145 ? 19.599 3.133 -26.514 1.00 92.62 145 ALA A C 1
ATOM 1099 O O . ALA A 1 145 ? 19.553 2.176 -25.735 1.00 92.62 145 ALA A O 1
ATOM 1100 N N . CYS A 1 146 ? 19.333 3.011 -27.809 1.00 89.19 146 CYS A N 1
ATOM 1101 C CA . CYS A 1 146 ? 19.164 1.708 -28.427 1.00 89.19 146 CYS A CA 1
ATOM 1102 C C . CYS A 1 146 ? 20.484 0.919 -28.457 1.00 89.19 146 CYS A C 1
ATOM 1104 O O . CYS A 1 146 ? 21.585 1.459 -28.260 1.00 89.19 146 CYS A O 1
ATOM 1106 N N . CYS A 1 147 ? 20.378 -0.392 -28.674 1.00 81.00 147 CYS A N 1
ATOM 1107 C CA . CYS A 1 147 ? 21.540 -1.224 -28.956 1.00 81.00 147 CYS A CA 1
ATOM 1108 C C . CYS A 1 147 ? 22.266 -0.724 -30.213 1.00 81.00 147 CYS A C 1
ATOM 1110 O O . CYS A 1 147 ? 21.718 0.023 -31.024 1.00 81.00 147 CYS A O 1
ATOM 1112 N N . GLU A 1 148 ? 23.542 -1.084 -30.352 1.00 70.38 148 GLU A N 1
ATOM 1113 C CA . GLU A 1 148 ? 24.290 -0.738 -31.558 1.00 70.38 148 GLU A CA 1
ATOM 1114 C C . GLU A 1 148 ? 23.571 -1.332 -32.766 1.00 70.38 148 GLU A C 1
ATOM 1116 O O . GLU A 1 148 ? 23.212 -2.504 -32.738 1.00 70.38 148 GLU A O 1
ATOM 1121 N N . GLN A 1 149 ? 23.400 -0.509 -33.805 1.00 72.38 149 GLN A N 1
ATOM 1122 C CA . GLN A 1 149 ? 22.681 -0.802 -35.051 1.00 72.38 149 GLN A CA 1
ATOM 1123 C C . GLN A 1 149 ? 21.154 -0.639 -35.019 1.00 72.38 149 GLN A C 1
ATOM 1125 O O . GLN A 1 149 ? 20.547 -0.703 -36.083 1.00 72.38 149 GLN A O 1
ATOM 1130 N N . ASP A 1 150 ? 20.537 -0.341 -33.879 1.00 80.19 150 ASP A N 1
ATOM 1131 C CA . ASP A 1 150 ? 19.106 -0.024 -33.814 1.00 80.19 150 ASP A CA 1
ATOM 1132 C C . ASP A 1 150 ? 18.869 1.489 -33.873 1.00 80.19 150 ASP A C 1
ATOM 1134 O O . ASP A 1 150 ? 19.736 2.284 -33.496 1.00 80.19 150 ASP A O 1
ATOM 1138 N N . PHE A 1 151 ? 17.676 1.901 -34.310 1.00 82.69 151 PHE A N 1
ATOM 1139 C CA . PHE A 1 151 ? 17.258 3.304 -34.261 1.00 82.69 151 PHE A CA 1
ATOM 1140 C C . PHE A 1 151 ? 15.969 3.468 -33.457 1.00 82.69 151 PHE A C 1
ATOM 1142 O O . PHE A 1 151 ? 15.087 2.607 -33.452 1.00 82.69 151 PHE A O 1
ATOM 1149 N N . TRP A 1 152 ? 15.861 4.592 -32.754 1.00 85.31 152 TRP A N 1
ATOM 1150 C CA . TRP A 1 152 ? 14.664 4.925 -31.997 1.00 85.31 152 TRP A CA 1
ATOM 1151 C C . TRP A 1 152 ? 13.562 5.430 -32.931 1.00 85.31 152 TRP A C 1
ATOM 1153 O O . TRP A 1 152 ? 13.724 6.453 -33.595 1.00 85.31 152 TRP A O 1
ATOM 1163 N N . ASN A 1 153 ? 12.415 4.746 -32.963 1.00 82.75 153 ASN A N 1
ATOM 1164 C CA . ASN A 1 153 ? 11.276 5.134 -33.807 1.00 82.75 153 ASN A CA 1
ATOM 1165 C C . ASN A 1 153 ? 10.268 6.070 -33.105 1.00 82.75 153 ASN A C 1
ATOM 1167 O O . ASN A 1 153 ? 9.204 6.361 -33.646 1.00 82.75 153 ASN A O 1
ATOM 1171 N N . GLY A 1 154 ? 10.568 6.519 -31.881 1.00 82.25 154 GLY A N 1
ATOM 1172 C CA . GLY A 1 154 ? 9.640 7.283 -31.038 1.00 82.25 154 GLY A CA 1
ATOM 1173 C C . GLY A 1 154 ? 8.961 6.459 -29.938 1.00 82.25 154 GLY A C 1
ATOM 1174 O O . GLY A 1 154 ? 8.546 7.040 -28.930 1.00 82.25 154 GLY A O 1
ATOM 1175 N N . ILE A 1 155 ? 8.903 5.130 -30.085 1.00 84.06 155 ILE A N 1
ATOM 1176 C CA . ILE A 1 155 ? 8.161 4.202 -29.212 1.00 84.06 155 ILE A CA 1
ATOM 1177 C C . ILE A 1 155 ? 9.043 3.055 -28.702 1.00 84.06 155 ILE A C 1
ATOM 1179 O O . ILE A 1 155 ? 8.994 2.730 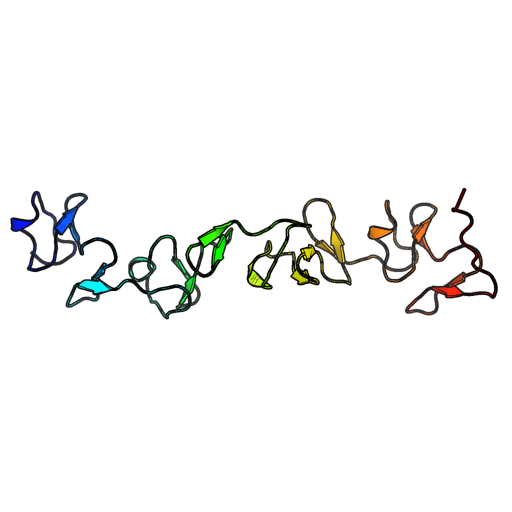-27.515 1.00 84.06 155 ILE A O 1
ATOM 1183 N N . LEU A 1 156 ? 9.835 2.442 -29.579 1.00 87.25 156 LEU A N 1
ATOM 1184 C CA . LEU A 1 156 ? 10.752 1.345 -29.278 1.00 87.25 156 LEU A CA 1
ATOM 1185 C C . LEU A 1 156 ? 11.992 1.419 -30.182 1.00 87.25 156 LEU A C 1
ATOM 1187 O O . LEU A 1 156 ? 12.042 2.194 -31.139 1.00 87.25 156 LEU A O 1
ATOM 1191 N N . CYS A 1 157 ? 13.015 0.641 -29.843 1.00 85.25 157 CYS A N 1
ATOM 1192 C CA . CYS A 1 157 ? 14.176 0.463 -30.707 1.00 85.25 157 CYS A CA 1
ATOM 1193 C C . CYS A 1 157 ? 13.802 -0.506 -31.822 1.00 85.25 157 CYS A C 1
ATOM 1195 O O . CYS A 1 157 ? 13.572 -1.688 -31.558 1.00 85.25 157 CYS A O 1
ATOM 1197 N N . ASP A 1 158 ? 13.710 0.007 -33.045 1.00 84.50 158 ASP A N 1
ATOM 1198 C CA . ASP A 1 158 ? 13.499 -0.828 -34.217 1.00 84.50 158 ASP A CA 1
ATOM 1199 C C . ASP A 1 158 ? 14.832 -1.426 -34.651 1.00 84.50 158 ASP A C 1
ATOM 1201 O O . ASP A 1 158 ? 15.836 -0.718 -34.800 1.00 84.50 158 ASP A O 1
ATOM 1205 N N . LYS A 1 159 ? 14.815 -2.745 -34.872 1.00 71.38 159 LYS A N 1
ATOM 1206 C CA . LYS A 1 159 ? 15.970 -3.480 -35.372 1.00 71.38 159 LYS A CA 1
ATOM 1207 C C . LYS A 1 159 ? 16.393 -2.924 -36.727 1.00 71.38 159 LYS A C 1
ATOM 1209 O O . LYS A 1 159 ? 15.597 -2.956 -37.670 1.00 71.38 159 LYS A O 1
ATOM 1214 N N . SER A 1 160 ? 17.665 -2.556 -36.884 1.00 58.38 160 SER A N 1
ATOM 1215 C CA . SER A 1 160 ? 18.301 -2.887 -38.166 1.00 58.38 160 SER A CA 1
ATOM 1216 C C . SER A 1 160 ? 18.641 -4.381 -38.148 1.00 58.38 160 SER A C 1
ATOM 1218 O O . SER A 1 160 ? 18.683 -4.995 -37.089 1.00 58.38 160 SER A O 1
ATOM 1220 N N . LYS A 1 161 ? 18.742 -5.014 -39.316 1.00 53.78 161 LYS A N 1
ATOM 1221 C CA . LYS A 1 161 ? 18.444 -6.442 -39.549 1.00 53.78 161 LYS A CA 1
ATOM 1222 C C . LYS A 1 161 ? 19.071 -7.521 -38.634 1.00 53.78 161 LYS A C 1
ATOM 1224 O O . LYS A 1 161 ? 18.601 -8.646 -38.739 1.00 53.78 161 LYS A O 1
ATOM 1229 N N . ASP A 1 162 ? 20.003 -7.251 -37.720 1.00 48.88 162 ASP A N 1
ATOM 1230 C CA . ASP A 1 162 ? 20.704 -8.286 -36.945 1.00 48.88 162 ASP A CA 1
ATOM 1231 C C . ASP A 1 162 ? 20.981 -7.903 -35.471 1.00 48.88 162 ASP A C 1
ATOM 1233 O O . ASP A 1 162 ? 22.069 -7.454 -35.122 1.00 48.88 162 ASP A O 1
ATOM 1237 N N . CYS A 1 163 ? 20.046 -8.190 -34.554 1.00 52.19 163 CYS A N 1
ATOM 1238 C CA . CYS A 1 163 ? 20.386 -8.326 -33.126 1.00 52.19 163 CYS A CA 1
ATOM 1239 C C . CYS A 1 163 ? 20.415 -9.804 -32.741 1.00 52.19 163 CYS A C 1
ATOM 1241 O O . CYS A 1 163 ? 19.352 -10.426 -32.619 1.00 52.19 163 CYS A O 1
ATOM 1243 N N . VAL A 1 164 ? 21.614 -10.338 -32.506 1.00 51.69 164 VAL A N 1
ATOM 1244 C CA . VAL A 1 164 ? 21.824 -11.587 -31.767 1.00 51.69 164 VAL A CA 1
ATOM 1245 C C . VAL A 1 164 ? 22.516 -11.234 -30.457 1.00 51.69 164 VAL A C 1
ATOM 1247 O O . VAL A 1 164 ? 23.616 -10.679 -30.463 1.00 51.69 164 VAL A O 1
ATOM 1250 N N . ASP A 1 165 ? 21.867 -11.572 -29.344 1.00 45.62 165 ASP A N 1
ATOM 1251 C CA . ASP A 1 165 ? 22.437 -11.513 -28.001 1.00 45.62 165 ASP A CA 1
ATOM 1252 C C . ASP A 1 165 ? 23.746 -12.312 -27.952 1.00 45.62 165 ASP A C 1
ATOM 1254 O O . ASP A 1 165 ? 23.749 -13.541 -27.855 1.00 45.62 165 ASP A O 1
ATOM 1258 N N . ARG A 1 166 ? 24.891 -11.626 -27.974 1.00 42.59 166 ARG A N 1
ATOM 1259 C CA . ARG A 1 166 ? 26.164 -12.223 -27.554 1.00 42.59 166 ARG A CA 1
ATOM 1260 C C . ARG A 1 166 ? 26.229 -12.215 -26.031 1.00 42.59 166 ARG A C 1
ATOM 1262 O O . ARG A 1 166 ? 26.991 -11.446 -25.466 1.00 42.59 166 ARG A O 1
ATOM 1269 N N . ASN A 1 167 ? 25.391 -13.019 -25.379 1.00 41.56 167 ASN A N 1
ATOM 1270 C CA . ASN A 1 167 ? 25.577 -13.432 -23.984 1.00 41.56 167 ASN A CA 1
ATOM 1271 C C . ASN A 1 167 ? 24.745 -14.686 -23.666 1.00 41.56 167 ASN A C 1
ATOM 1273 O O . ASN A 1 167 ? 23.795 -14.670 -22.887 1.00 41.56 167 ASN A O 1
ATOM 1277 N N . LYS A 1 168 ? 25.150 -15.801 -24.276 1.00 37.88 168 LYS A N 1
ATOM 1278 C CA . LYS A 1 168 ? 25.124 -17.127 -23.648 1.00 37.88 168 LYS A CA 1
ATOM 1279 C C . LYS A 1 168 ? 26.488 -17.766 -23.901 1.00 37.88 168 LYS A C 1
ATOM 1281 O O . LYS A 1 168 ? 26.686 -18.407 -24.929 1.00 37.88 168 LYS A O 1
ATOM 1286 N N . GLY A 1 169 ? 27.429 -17.459 -23.012 1.00 34.00 169 GLY A N 1
ATOM 1287 C CA . GLY A 1 169 ? 28.614 -18.277 -22.760 1.00 34.00 169 GLY A CA 1
ATOM 1288 C C . GLY A 1 169 ? 28.312 -19.223 -21.613 1.00 34.00 169 GLY A C 1
ATOM 1289 O O . GLY A 1 169 ? 27.582 -18.777 -20.697 1.00 34.00 169 GLY A O 1
#